Protein AF-A0A800GKH5-F1 (afdb_monomer_lite)

pLDDT: mean 72.47, std 17.46, range [32.34, 93.62]

Foldseek 3Di:
DPADDDDDPVLCVQCVVVVKDWDQDPNDIDIPDPVVSVVSVVVDQPPPVVLVVVLVVLVVVLVVQLCVVANPVRVVCLVVQLVVCVVPDCPVVSNVVSVVSVVSNVVSVVVSVVVSVVSVVVSPCVVVDDPPVPDDDDD

Sequence (139 aa):
MITKSKLNPFLLAKIAEAGHAVQILDGIIICSDNAAVQAIADSYDPLPDAKTAAIKAIKIRACELIETRIPTWKQRNLLAEYIEVTDAANDFERLAEIRGDWKYVKDVRIQSDLDEAAINSQTDWQLCVANFSAMEAIA

Radius of gyration: 25.9 Å; chains: 1; bounding box: 58×27×74 Å

Structure (mmCIF, N/CA/C/O backbone):
data_AF-A0A800GKH5-F1
#
_entry.id   AF-A0A800GKH5-F1
#
loop_
_atom_site.group_PDB
_atom_site.id
_atom_site.type_symbol
_atom_site.label_atom_id
_atom_site.label_alt_id
_atom_site.label_comp_id
_atom_site.label_asym_id
_atom_site.label_entity_id
_atom_site.label_seq_id
_atom_site.pdbx_PDB_ins_code
_atom_site.Cartn_x
_atom_site.Cartn_y
_atom_site.Cartn_z
_atom_site.occupancy
_atom_site.B_iso_or_equiv
_atom_site.auth_seq_id
_atom_site.auth_comp_id
_atom_site.auth_asym_id
_atom_site.auth_atom_id
_atom_site.pdbx_PDB_model_num
ATOM 1 N N . MET A 1 1 ? -20.674 -12.467 30.758 1.00 37.06 1 MET A N 1
ATOM 2 C CA . MET A 1 1 ? -19.890 -11.674 31.736 1.00 37.06 1 MET A CA 1
ATOM 3 C C . MET A 1 1 ? -18.698 -11.051 31.014 1.00 37.06 1 MET A C 1
ATOM 5 O O . MET A 1 1 ? -17.807 -11.790 30.616 1.00 37.06 1 MET A O 1
ATOM 9 N N . ILE A 1 2 ? -18.693 -9.729 30.788 1.00 32.34 2 ILE A N 1
ATOM 10 C CA . ILE A 1 2 ? -17.516 -9.011 30.265 1.00 32.34 2 ILE A CA 1
ATOM 11 C C . ILE A 1 2 ? -16.469 -9.043 31.377 1.00 32.34 2 ILE A C 1
ATOM 13 O O . ILE A 1 2 ? -16.526 -8.278 32.338 1.00 32.34 2 ILE A O 1
ATOM 17 N N . THR A 1 3 ? -15.573 -10.022 31.331 1.00 34.06 3 THR A N 1
ATOM 18 C CA . THR A 1 3 ? -14.537 -10.149 32.350 1.00 34.06 3 THR A CA 1
ATOM 19 C C . THR A 1 3 ? -13.495 -9.063 32.163 1.00 34.06 3 THR A C 1
ATOM 21 O O . THR A 1 3 ? -13.017 -8.834 31.054 1.00 34.06 3 THR A O 1
ATOM 24 N N . LYS A 1 4 ? -13.155 -8.424 33.289 1.00 41.75 4 LYS A N 1
ATOM 25 C CA . LYS A 1 4 ? -12.127 -7.395 33.477 1.00 41.75 4 LYS A CA 1
ATOM 26 C C . LYS A 1 4 ? -10.913 -7.584 32.560 1.00 41.75 4 LYS A C 1
ATOM 28 O O . LYS A 1 4 ? -9.933 -8.229 32.911 1.00 41.75 4 LYS A O 1
ATOM 33 N N . SER A 1 5 ? -10.959 -6.904 31.429 1.00 39.59 5 SER A N 1
ATOM 34 C CA . SER A 1 5 ? -9.816 -6.426 30.670 1.00 39.59 5 SER A CA 1
ATOM 35 C C . SER A 1 5 ? -10.291 -5.102 30.095 1.00 39.59 5 SER A C 1
ATOM 37 O O . SER A 1 5 ? -11.289 -5.069 29.385 1.00 39.59 5 SER A O 1
ATOM 39 N N . LYS A 1 6 ? -9.695 -4.012 30.580 1.00 49.56 6 LYS A N 1
ATOM 40 C CA . LYS A 1 6 ? -10.076 -2.604 30.379 1.00 49.56 6 LYS A CA 1
ATOM 41 C C . LYS A 1 6 ? -10.873 -2.379 29.083 1.00 49.56 6 LYS A C 1
ATOM 43 O O . LYS A 1 6 ? -10.317 -2.527 27.998 1.00 49.56 6 LYS A O 1
ATOM 48 N N . LEU A 1 7 ? -12.150 -2.001 29.214 1.00 53.09 7 LEU A N 1
ATOM 49 C CA . LEU A 1 7 ? -12.955 -1.487 28.102 1.00 53.09 7 LEU A CA 1
ATOM 50 C C . LEU A 1 7 ? -12.117 -0.468 27.322 1.00 53.09 7 LEU A C 1
ATOM 52 O O . LEU A 1 7 ? -11.539 0.445 27.918 1.00 53.09 7 LEU A O 1
ATOM 56 N N . ASN A 1 8 ? -12.009 -0.670 26.010 1.00 59.75 8 ASN A N 1
ATOM 57 C CA . ASN A 1 8 ? -11.202 0.173 25.139 1.00 59.75 8 ASN A CA 1
ATOM 58 C C . ASN A 1 8 ? -11.662 1.646 25.279 1.00 59.75 8 ASN A C 1
ATOM 60 O O . ASN A 1 8 ? -12.848 1.915 25.070 1.00 59.75 8 ASN A O 1
ATOM 64 N N . PRO A 1 9 ? -10.770 2.608 25.603 1.00 60.44 9 PRO A N 1
ATOM 65 C CA . PRO A 1 9 ? -11.126 4.026 25.712 1.00 60.44 9 PRO A CA 1
ATOM 66 C C . PRO A 1 9 ? -11.841 4.580 24.471 1.00 60.44 9 PRO A C 1
ATOM 68 O O . PRO A 1 9 ? -12.714 5.435 24.587 1.00 60.44 9 PRO A O 1
ATOM 71 N N . PHE A 1 10 ? -11.514 4.057 23.289 1.00 63.56 10 PHE A N 1
ATOM 72 C CA . PHE A 1 10 ? -12.123 4.453 22.023 1.00 63.56 10 PHE A CA 1
ATOM 73 C C . PHE A 1 10 ? -13.542 3.885 21.836 1.00 63.56 10 PHE A C 1
ATOM 75 O O . PHE A 1 10 ? -14.396 4.559 21.263 1.00 63.56 10 PHE A O 1
ATOM 82 N N . LEU A 1 11 ? -13.829 2.692 22.372 1.00 69.00 11 LEU A N 1
ATOM 83 C CA . LEU A 1 11 ? -15.188 2.138 22.407 1.00 69.00 11 LEU A CA 1
ATOM 84 C C . LEU A 1 11 ? -16.080 2.991 23.315 1.00 69.00 11 LEU A C 1
ATOM 86 O O . LEU A 1 11 ? -17.192 3.344 22.938 1.00 69.00 11 LEU A O 1
ATOM 90 N N . LEU A 1 12 ? -15.569 3.389 24.484 1.00 69.06 12 LEU A N 1
ATOM 91 C CA . LEU A 1 12 ? -16.291 4.272 25.406 1.00 69.06 12 LEU A CA 1
ATOM 92 C C . LEU A 1 12 ? -16.585 5.641 24.778 1.00 69.06 12 LEU A C 1
ATOM 94 O O . LEU A 1 12 ? -17.687 6.158 24.943 1.00 69.06 12 LEU A O 1
ATOM 98 N N . ALA A 1 13 ? -15.638 6.195 24.015 1.00 66.62 13 ALA A N 1
ATOM 99 C CA . ALA A 1 13 ? -15.851 7.426 23.259 1.00 66.62 13 ALA A CA 1
ATOM 100 C C . ALA A 1 13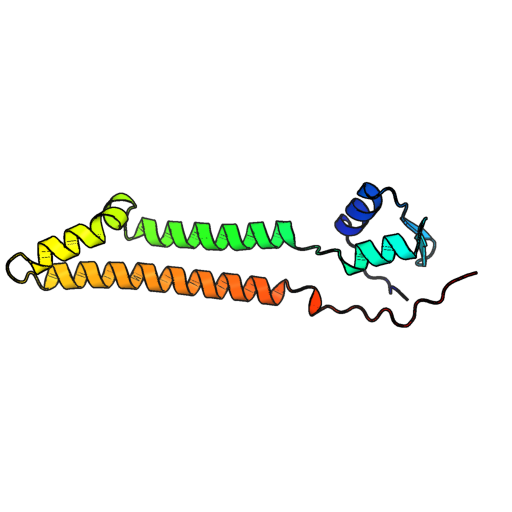 ? -16.947 7.267 22.191 1.00 66.62 13 ALA A C 1
ATOM 102 O O . ALA A 1 13 ? -17.828 8.116 22.104 1.00 66.62 13 ALA A O 1
ATOM 103 N N . LYS A 1 14 ? -16.958 6.158 21.436 1.00 70.31 14 LYS A N 1
ATOM 104 C CA . LYS A 1 14 ? -18.006 5.882 20.437 1.00 70.31 14 LYS A CA 1
ATOM 105 C C . LYS A 1 14 ? -19.388 5.689 21.048 1.00 70.31 14 LYS A C 1
ATOM 107 O O . LYS A 1 14 ? -20.372 6.180 20.501 1.00 70.31 14 LYS A O 1
ATOM 112 N N . ILE A 1 15 ? -19.466 5.019 22.193 1.00 72.69 15 ILE A N 1
ATOM 113 C CA . ILE A 1 15 ? -20.725 4.850 22.919 1.00 72.69 15 ILE A CA 1
ATOM 114 C C . ILE A 1 15 ? -21.240 6.208 23.436 1.00 72.69 15 ILE A C 1
ATOM 116 O O . ILE A 1 15 ? -22.432 6.495 23.322 1.00 72.69 15 ILE A O 1
ATOM 120 N N . ALA A 1 16 ? -20.344 7.075 23.922 1.00 76.31 16 ALA A N 1
ATOM 121 C CA . ALA A 1 16 ? -20.688 8.431 24.346 1.00 76.31 16 ALA A CA 1
ATOM 122 C C . ALA A 1 16 ? -21.103 9.344 23.173 1.00 76.31 16 ALA A C 1
ATOM 124 O O . ALA A 1 16 ? -22.055 10.108 23.315 1.00 76.31 16 ALA A O 1
ATOM 125 N N . GLU A 1 17 ? -20.448 9.244 22.008 1.00 77.56 17 GLU A N 1
ATOM 126 C CA . GLU A 1 17 ? -20.844 9.940 20.767 1.00 77.56 17 GLU A CA 1
ATOM 127 C C . GLU A 1 17 ? -22.255 9.548 20.311 1.00 77.56 17 GLU A C 1
ATOM 129 O O . GLU A 1 17 ? -23.006 10.394 19.830 1.00 77.56 17 GLU A O 1
ATOM 134 N N . ALA A 1 18 ? -22.633 8.283 20.502 1.00 77.62 18 ALA A N 1
ATOM 135 C CA . ALA A 1 18 ? -23.982 7.789 20.236 1.00 77.62 18 ALA A CA 1
ATOM 136 C C . ALA A 1 18 ? -25.014 8.213 21.306 1.00 77.62 18 ALA A C 1
ATOM 138 O O . ALA A 1 18 ? -26.189 7.876 21.193 1.00 77.62 18 ALA A O 1
ATOM 139 N N . GLY A 1 19 ? -24.600 8.965 22.333 1.00 83.06 19 GLY A N 1
ATOM 140 C CA . GLY A 1 19 ? -25.482 9.489 23.378 1.00 83.06 19 GLY A CA 1
ATOM 141 C C . GLY A 1 19 ? -25.805 8.494 24.494 1.00 83.06 19 GLY A C 1
ATOM 142 O O . GLY A 1 19 ? -26.718 8.743 25.281 1.00 83.06 19 GLY A O 1
ATOM 143 N N . HIS A 1 20 ? -25.069 7.386 24.593 1.00 78.94 20 HIS A N 1
ATOM 144 C CA . HIS A 1 20 ? -25.278 6.386 25.634 1.00 78.94 20 HIS A CA 1
ATOM 145 C C . HIS A 1 20 ? -24.250 6.535 26.758 1.00 78.94 20 HIS A C 1
ATOM 147 O O . HIS A 1 20 ? -23.058 6.746 26.531 1.00 78.94 20 HIS A O 1
ATOM 153 N N . ALA A 1 21 ? -24.714 6.403 27.999 1.00 74.94 21 ALA A N 1
ATOM 154 C CA . ALA A 1 21 ? -23.851 6.430 29.171 1.00 74.94 21 ALA A CA 1
ATOM 155 C C . ALA A 1 21 ? -23.416 5.007 29.534 1.00 74.94 21 ALA A C 1
ATOM 157 O O . ALA A 1 21 ? -24.242 4.095 29.554 1.00 74.94 21 ALA A O 1
ATOM 158 N N . VAL A 1 22 ? -22.134 4.837 29.865 1.00 73.88 22 VAL A N 1
ATOM 159 C CA . VAL A 1 22 ? -21.561 3.586 30.378 1.00 73.88 22 VAL A CA 1
ATOM 160 C C . VAL A 1 22 ? -20.780 3.898 31.643 1.00 73.88 22 VAL A C 1
ATOM 162 O O . VAL A 1 22 ? -19.917 4.775 31.648 1.00 73.88 22 VAL A O 1
ATOM 165 N N . GLN A 1 23 ? -21.068 3.177 32.717 1.00 71.88 23 GLN A N 1
ATOM 166 C CA . GLN A 1 23 ? -20.352 3.264 33.981 1.00 71.88 23 GLN A CA 1
ATOM 167 C C . GLN A 1 23 ? -19.886 1.878 34.409 1.00 71.88 23 GLN A C 1
ATOM 169 O O . GLN A 1 23 ? -20.527 0.871 34.120 1.00 71.88 23 GLN A O 1
ATOM 174 N N . ILE A 1 24 ? -18.751 1.833 35.103 1.00 66.19 24 ILE A N 1
ATOM 175 C CA . ILE A 1 24 ? -18.238 0.608 35.710 1.00 66.19 24 ILE A CA 1
ATOM 176 C C . ILE A 1 24 ? -18.390 0.766 37.219 1.00 66.19 24 ILE A C 1
ATOM 178 O O . ILE A 1 24 ? -17.663 1.548 37.829 1.00 66.19 24 ILE A O 1
ATOM 182 N N . LEU A 1 25 ? -19.325 0.025 37.809 1.00 65.38 25 LEU A N 1
ATOM 183 C CA . LEU A 1 25 ? -19.551 -0.011 39.252 1.00 65.38 25 LEU A CA 1
ATOM 184 C C . LEU A 1 25 ? -19.165 -1.402 39.757 1.00 65.38 25 LEU A C 1
ATOM 186 O O . LEU A 1 25 ? -19.703 -2.399 39.286 1.00 65.38 25 LEU A O 1
ATOM 190 N N . ASP A 1 26 ? -18.169 -1.490 40.638 1.00 62.66 26 ASP A N 1
ATOM 191 C CA . ASP A 1 26 ? -17.690 -2.755 41.226 1.00 62.66 26 ASP A CA 1
ATOM 192 C C . ASP A 1 26 ? -17.313 -3.860 40.213 1.00 62.66 26 ASP A C 1
ATOM 194 O O . ASP A 1 26 ? -17.256 -5.049 40.523 1.00 62.66 26 ASP A O 1
ATOM 198 N N . GLY A 1 27 ? -16.970 -3.467 38.983 1.00 56.03 27 GLY A N 1
ATOM 199 C CA . GLY A 1 27 ? -16.632 -4.389 37.894 1.00 56.03 27 GLY A CA 1
ATOM 200 C C . GLY A 1 27 ? -17.826 -4.879 37.074 1.00 56.03 27 GLY A C 1
ATOM 201 O O . GLY A 1 27 ? -17.628 -5.705 36.186 1.00 56.03 27 GLY A O 1
ATOM 202 N N . ILE A 1 28 ? -19.024 -4.356 37.333 1.00 59.34 28 ILE A N 1
ATOM 203 C CA . ILE A 1 28 ? -20.223 -4.528 36.514 1.00 59.34 28 ILE A CA 1
ATOM 204 C C . ILE A 1 28 ? -20.341 -3.320 35.581 1.00 59.34 28 ILE A C 1
ATOM 206 O O . ILE A 1 28 ? -20.164 -2.176 36.003 1.00 59.34 28 ILE A O 1
ATOM 210 N N . ILE A 1 29 ? -20.619 -3.578 34.304 1.00 66.88 29 ILE A N 1
ATOM 211 C CA . ILE A 1 29 ? -20.897 -2.533 33.318 1.00 66.88 29 ILE A CA 1
ATOM 212 C C . ILE A 1 29 ? -22.381 -2.191 33.409 1.00 66.88 29 ILE A C 1
ATOM 214 O O . ILE A 1 29 ? -23.230 -3.062 33.237 1.00 66.88 29 ILE A O 1
ATOM 218 N N . ILE A 1 30 ? -22.669 -0.927 33.693 1.00 74.12 30 ILE A N 1
ATOM 219 C CA . ILE A 1 30 ? -24.011 -0.359 33.753 1.00 74.12 30 ILE A CA 1
ATOM 220 C C . ILE A 1 30 ? -24.133 0.606 32.579 1.00 74.12 30 ILE A C 1
ATOM 222 O O . ILE A 1 30 ? -23.323 1.527 32.454 1.00 74.12 30 ILE A O 1
ATOM 226 N N . CYS A 1 31 ? -25.127 0.407 31.720 1.00 78.06 31 CYS A N 1
ATOM 227 C CA . CYS A 1 31 ? -25.374 1.265 30.567 1.00 78.06 31 CYS A CA 1
ATOM 228 C C . CYS A 1 31 ? -26.812 1.780 30.529 1.00 78.06 31 CYS A C 1
ATOM 230 O O . CYS A 1 31 ? -27.722 1.173 31.086 1.00 78.06 31 CYS A O 1
ATOM 232 N N . S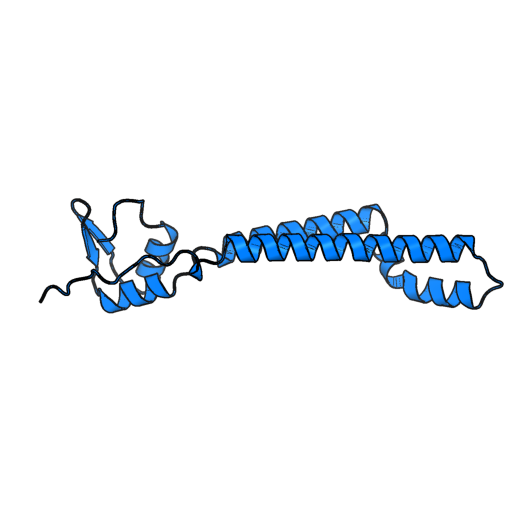ER A 1 32 ? -27.005 2.921 29.864 1.00 79.25 32 SER A N 1
ATOM 233 C CA . SER A 1 32 ? -28.323 3.551 29.700 1.00 79.25 32 SER A CA 1
ATOM 234 C C . SER A 1 32 ? -29.271 2.761 28.792 1.00 79.25 32 SER A C 1
ATOM 236 O O . SER A 1 32 ? -30.482 2.889 28.929 1.00 79.25 32 SER A O 1
ATOM 238 N N . ASP A 1 33 ? -28.725 1.980 27.856 1.00 80.56 33 ASP A N 1
ATOM 239 C CA . ASP A 1 33 ? -29.467 1.103 26.945 1.00 80.56 33 ASP A CA 1
ATOM 240 C C . ASP A 1 33 ? -28.581 -0.092 26.568 1.00 80.56 33 ASP A C 1
ATOM 242 O O . ASP A 1 33 ? -27.591 0.057 25.849 1.00 80.56 33 ASP A O 1
ATOM 246 N N . ASN A 1 34 ? -28.916 -1.278 27.077 1.00 72.50 34 ASN A N 1
ATOM 247 C CA . ASN A 1 34 ? -28.105 -2.477 26.864 1.00 72.50 34 ASN A CA 1
ATOM 248 C C . ASN A 1 34 ? -28.113 -2.934 25.400 1.00 72.50 34 ASN A C 1
ATOM 250 O O . ASN A 1 34 ? -27.086 -3.396 24.911 1.00 72.50 34 ASN A O 1
ATOM 254 N N . ALA A 1 35 ? -29.243 -2.808 24.696 1.00 74.31 35 ALA A N 1
ATOM 255 C CA . ALA A 1 35 ? -29.361 -3.281 23.320 1.00 74.31 35 ALA A CA 1
ATOM 256 C C . ALA A 1 35 ? -28.580 -2.373 22.363 1.00 74.31 35 ALA A C 1
ATOM 258 O O . ALA A 1 35 ? -27.854 -2.862 21.498 1.00 74.31 35 ALA A O 1
ATOM 259 N N . ALA A 1 36 ? -28.673 -1.055 22.556 1.00 73.31 36 ALA A N 1
ATOM 260 C CA . ALA A 1 36 ? -27.944 -0.093 21.738 1.00 73.31 36 ALA A CA 1
ATOM 261 C C . ALA A 1 36 ? -26.428 -0.145 21.989 1.00 73.31 36 ALA A C 1
ATOM 263 O O . ALA A 1 36 ? -25.645 -0.169 21.039 1.00 73.31 36 ALA A O 1
ATOM 264 N N . VAL A 1 37 ? -25.997 -0.235 23.254 1.00 70.19 37 VAL A N 1
ATOM 265 C CA . VAL A 1 37 ? -24.570 -0.364 23.592 1.00 70.19 37 VAL A CA 1
ATOM 266 C C . VAL A 1 37 ? -23.986 -1.675 23.065 1.00 70.19 37 VAL A C 1
ATOM 268 O O . VAL A 1 37 ? -22.866 -1.663 22.555 1.00 70.19 37 VAL A O 1
ATOM 271 N N . GLN A 1 38 ? -24.739 -2.780 23.116 1.00 69.50 38 GLN A N 1
ATOM 272 C CA . GLN A 1 38 ? -24.308 -4.051 22.533 1.00 69.50 38 GLN A CA 1
ATOM 273 C C . GLN A 1 38 ? -24.205 -3.965 21.005 1.00 69.50 38 GLN A C 1
ATOM 275 O O . GLN A 1 38 ? -23.191 -4.372 20.457 1.00 69.50 38 GLN A O 1
ATOM 280 N N . ALA A 1 39 ? -25.175 -3.353 20.316 1.00 70.31 39 ALA A N 1
ATOM 281 C CA . ALA A 1 39 ? -25.110 -3.158 18.865 1.00 70.31 39 ALA A CA 1
ATOM 282 C C . ALA A 1 39 ? -23.903 -2.302 18.438 1.00 70.31 39 ALA A C 1
ATOM 284 O O . ALA A 1 39 ? -23.267 -2.579 17.419 1.00 70.31 39 ALA A O 1
ATOM 285 N N . ILE A 1 40 ? -23.553 -1.280 19.226 1.00 72.75 40 ILE A N 1
ATOM 286 C CA . ILE A 1 40 ? -22.340 -0.484 19.009 1.00 72.75 40 ILE A CA 1
ATOM 287 C C . ILE A 1 40 ? -21.105 -1.344 19.252 1.00 72.75 40 ILE A C 1
ATOM 289 O O . ILE A 1 40 ? -20.232 -1.356 18.403 1.00 72.75 40 ILE A O 1
ATOM 293 N N . ALA A 1 41 ? -21.029 -2.088 20.357 1.00 72.00 41 ALA A N 1
ATOM 294 C CA . ALA A 1 41 ? -19.888 -2.953 20.654 1.00 72.00 41 ALA A CA 1
ATOM 295 C C . ALA A 1 41 ? -19.685 -4.056 19.597 1.00 72.00 41 ALA A C 1
ATOM 297 O O . ALA A 1 41 ? -18.551 -4.307 19.200 1.00 72.00 41 ALA A O 1
ATOM 298 N N . ASP A 1 42 ? -20.770 -4.657 19.106 1.00 68.94 42 ASP A N 1
ATOM 299 C CA . ASP A 1 42 ? -20.763 -5.706 18.080 1.00 68.94 42 ASP A CA 1
ATOM 300 C C . ASP A 1 42 ? -20.364 -5.177 16.696 1.00 68.94 42 ASP A C 1
ATOM 302 O O . ASP A 1 42 ? -19.846 -5.927 15.872 1.00 68.94 42 ASP A O 1
ATOM 306 N N . SER A 1 43 ? -20.608 -3.892 16.426 1.00 68.62 43 SER A N 1
ATOM 307 C CA . SER A 1 43 ? -20.212 -3.218 15.180 1.00 68.62 43 SER A CA 1
ATOM 308 C C . SER A 1 43 ? -18.932 -2.391 15.316 1.00 68.62 43 SER A C 1
ATOM 310 O O . SER A 1 43 ? -18.456 -1.815 14.334 1.00 68.62 43 SER A O 1
ATOM 312 N N . TYR A 1 44 ? -18.375 -2.311 16.524 1.00 63.88 44 TYR A N 1
ATOM 313 C CA . TYR A 1 44 ? -17.238 -1.464 16.821 1.00 63.88 44 TYR A CA 1
ATOM 314 C C . TYR A 1 44 ? -15.948 -2.121 16.344 1.00 63.88 44 TYR A C 1
ATOM 316 O O . TYR A 1 44 ? -15.427 -3.051 16.957 1.00 63.88 44 TYR A O 1
ATOM 324 N N . ASP A 1 45 ? -15.404 -1.559 15.270 1.00 62.97 45 ASP A N 1
ATOM 325 C CA . ASP A 1 45 ? -14.050 -1.819 14.814 1.00 62.97 45 ASP A CA 1
ATOM 326 C C . ASP A 1 45 ? -13.090 -0.840 15.530 1.00 62.97 45 ASP A C 1
ATOM 328 O O . ASP A 1 45 ? -13.105 0.359 15.235 1.00 62.97 45 ASP A O 1
ATOM 332 N N . PRO A 1 46 ? -12.261 -1.289 16.493 1.00 57.22 46 PRO A N 1
ATOM 333 C CA . PRO A 1 46 ? -11.268 -0.435 17.149 1.00 57.22 46 PRO A CA 1
ATOM 334 C C . PRO A 1 46 ? -10.111 -0.021 16.234 1.00 57.22 46 PRO A C 1
ATOM 336 O O . PRO A 1 46 ? -9.266 0.776 16.646 1.00 57.22 46 PRO A O 1
ATOM 339 N N . LEU A 1 47 ? -10.018 -0.596 15.035 1.00 56.72 47 LEU A N 1
ATOM 340 C CA . LEU A 1 47 ? -8.829 -0.569 14.203 1.00 56.72 47 LEU A CA 1
ATOM 341 C C . LEU A 1 47 ? -8.863 0.306 12.943 1.00 56.72 47 LEU A C 1
ATOM 343 O O . LEU A 1 47 ? -7.800 0.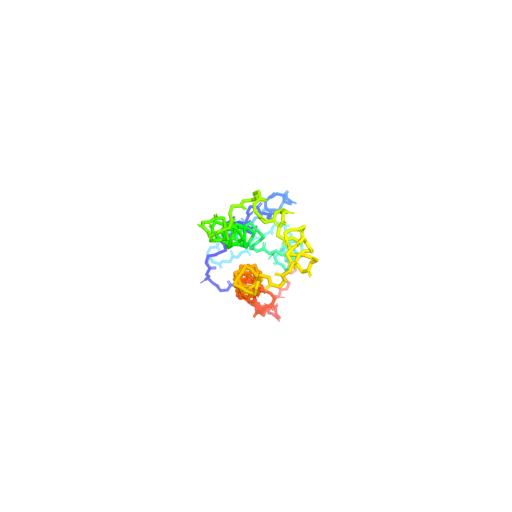352 12.332 1.00 56.72 47 LEU A O 1
ATOM 347 N N . PRO A 1 48 ? -9.908 1.047 12.518 1.00 63.22 48 PRO A N 1
ATOM 348 C CA . PRO A 1 48 ? -9.853 1.723 11.223 1.00 63.22 48 PRO A CA 1
ATOM 349 C C . PRO A 1 48 ? -8.711 2.741 11.151 1.00 63.22 48 PRO A C 1
ATOM 351 O O . PRO A 1 48 ? -7.958 2.721 10.182 1.00 63.22 48 PRO A O 1
ATOM 354 N N . ASP A 1 49 ? -8.472 3.543 12.190 1.00 56.34 49 ASP A N 1
ATOM 355 C CA . ASP A 1 49 ? -7.416 4.565 12.151 1.00 56.34 49 ASP A CA 1
ATOM 356 C C . ASP A 1 49 ? -6.005 3.981 12.308 1.00 56.34 49 ASP A C 1
ATOM 358 O O . ASP A 1 49 ? -5.096 4.346 11.561 1.00 56.34 49 ASP A O 1
ATOM 362 N N . ALA A 1 50 ? -5.808 3.036 13.233 1.00 59.78 50 ALA A N 1
ATOM 363 C CA . ALA A 1 50 ? -4.509 2.392 13.444 1.00 59.78 50 ALA A CA 1
ATOM 364 C C . ALA A 1 50 ? -4.111 1.501 12.252 1.00 59.78 50 ALA A C 1
ATOM 366 O O . ALA A 1 50 ? -2.958 1.520 11.819 1.00 59.78 50 ALA A O 1
ATOM 367 N N . LYS A 1 51 ? -5.077 0.781 11.670 1.00 67.25 51 LYS A N 1
ATOM 368 C CA . LYS A 1 51 ? -4.919 -0.007 10.442 1.00 67.25 51 LYS A CA 1
ATOM 369 C C . LYS A 1 51 ? -4.629 0.894 9.249 1.00 67.25 51 LYS A C 1
ATOM 371 O O . LYS A 1 51 ? -3.664 0.652 8.530 1.00 67.25 51 LYS A O 1
ATOM 376 N N . THR A 1 52 ? -5.391 1.976 9.080 1.00 72.31 52 THR A N 1
ATOM 377 C CA . THR A 1 52 ? -5.169 2.946 7.997 1.00 72.31 52 THR A CA 1
ATOM 378 C C . THR A 1 52 ? -3.795 3.599 8.114 1.00 72.31 52 THR A C 1
ATOM 380 O O . THR A 1 52 ? -3.082 3.702 7.118 1.00 72.31 52 THR A O 1
ATOM 383 N N . ALA A 1 53 ? -3.376 3.995 9.319 1.00 75.94 53 ALA A N 1
ATOM 384 C CA . ALA A 1 53 ? -2.056 4.576 9.550 1.00 75.94 53 AL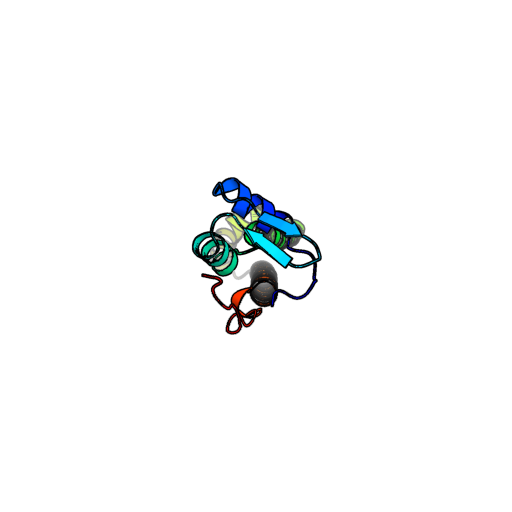A A CA 1
ATOM 385 C C . ALA A 1 53 ? -0.925 3.583 9.239 1.00 75.94 53 ALA A C 1
ATOM 387 O O . ALA A 1 53 ? 0.051 3.953 8.583 1.00 75.94 53 ALA A O 1
ATOM 388 N N . ALA A 1 54 ? -1.065 2.323 9.657 1.00 74.75 54 ALA A N 1
ATOM 389 C CA . ALA A 1 54 ? -0.053 1.300 9.426 1.00 74.75 54 ALA A CA 1
ATOM 390 C C . ALA A 1 54 ? 0.054 0.907 7.941 1.00 74.75 54 ALA A C 1
ATOM 392 O O . ALA A 1 54 ? 1.159 0.866 7.398 1.00 74.75 54 ALA A O 1
ATOM 393 N N . ILE A 1 55 ? -1.076 0.722 7.248 1.00 80.44 55 ILE A N 1
ATOM 394 C CA . ILE A 1 55 ? -1.101 0.473 5.797 1.00 80.44 55 ILE A CA 1
ATOM 395 C C . ILE A 1 55 ? -0.507 1.667 5.043 1.00 80.44 55 ILE A C 1
ATOM 397 O O . ILE A 1 55 ? 0.327 1.493 4.152 1.00 80.44 55 ILE A O 1
ATOM 401 N N . LYS A 1 56 ? -0.864 2.897 5.432 1.00 84.12 56 LYS A N 1
ATOM 402 C CA . LYS A 1 56 ? -0.297 4.112 4.836 1.00 84.12 56 LYS A CA 1
ATOM 403 C C . LYS A 1 56 ? 1.223 4.165 5.000 1.00 84.12 56 LYS A C 1
ATOM 405 O O . LYS A 1 56 ? 1.913 4.490 4.037 1.00 84.12 56 LYS A O 1
ATOM 410 N N . ALA A 1 57 ? 1.752 3.820 6.173 1.00 83.06 57 ALA A N 1
ATOM 411 C CA . ALA A 1 57 ? 3.194 3.776 6.412 1.00 83.06 57 ALA A CA 1
ATOM 412 C C . ALA A 1 57 ? 3.904 2.732 5.528 1.00 83.06 57 ALA A C 1
ATOM 414 O O . ALA A 1 57 ? 4.954 3.033 4.959 1.00 83.06 57 ALA A O 1
ATOM 415 N N . ILE A 1 58 ? 3.312 1.544 5.347 1.00 85.62 58 ILE A N 1
ATOM 416 C CA . ILE A 1 58 ? 3.827 0.507 4.434 1.00 85.62 58 ILE A CA 1
ATOM 417 C C . ILE A 1 58 ? 3.897 1.037 2.998 1.00 85.62 58 ILE A C 1
ATOM 419 O O . ILE A 1 58 ? 4.941 0.933 2.351 1.00 85.62 58 ILE A O 1
ATOM 423 N N . LYS A 1 59 ? 2.812 1.646 2.502 1.00 90.69 59 LYS A N 1
ATOM 424 C CA . LYS A 1 59 ? 2.761 2.179 1.132 1.00 90.69 59 LYS A CA 1
ATOM 425 C C . LYS A 1 59 ? 3.757 3.325 0.925 1.00 90.69 59 LYS A C 1
ATOM 427 O O . LYS A 1 59 ? 4.421 3.354 -0.107 1.00 90.69 59 LYS A O 1
ATOM 432 N N . ILE A 1 60 ? 3.906 4.231 1.898 1.00 91.94 60 ILE A N 1
ATOM 433 C CA . ILE A 1 60 ? 4.910 5.310 1.845 1.00 91.94 60 ILE A CA 1
ATOM 434 C C . ILE A 1 60 ? 6.315 4.720 1.732 1.00 91.94 60 ILE A C 1
ATOM 436 O O . ILE A 1 60 ? 7.051 5.073 0.814 1.00 91.94 60 ILE A O 1
ATOM 440 N N . ARG A 1 61 ? 6.661 3.761 2.596 1.00 89.62 61 ARG A N 1
ATOM 441 C CA . ARG A 1 61 ? 7.972 3.106 2.569 1.00 89.62 61 ARG A CA 1
ATOM 442 C C . ARG A 1 61 ? 8.243 2.406 1.236 1.00 89.62 61 ARG A C 1
ATOM 444 O O . ARG A 1 61 ? 9.359 2.462 0.725 1.00 89.62 61 ARG A O 1
ATOM 451 N N . ALA A 1 62 ? 7.236 1.753 0.657 1.00 90.38 62 ALA A N 1
ATOM 452 C CA . ALA A 1 62 ? 7.356 1.133 -0.659 1.00 90.38 62 ALA A CA 1
ATOM 453 C C . ALA A 1 62 ? 7.648 2.175 -1.755 1.00 90.38 62 ALA A C 1
ATOM 455 O O . ALA A 1 62 ? 8.518 1.949 -2.596 1.00 90.38 62 ALA A O 1
ATOM 456 N N . CYS A 1 63 ? 6.977 3.332 -1.721 1.00 91.06 63 CYS A N 1
ATOM 457 C CA . CYS A 1 63 ? 7.265 4.446 -2.625 1.00 91.06 63 CYS A CA 1
ATOM 458 C C . CYS A 1 63 ? 8.694 4.979 -2.449 1.00 91.06 63 CYS A C 1
ATOM 460 O O . CYS A 1 63 ? 9.391 5.139 -3.445 1.00 91.06 63 CYS A O 1
ATOM 462 N N . GLU A 1 64 ? 9.163 5.181 -1.215 1.00 92.56 64 GLU A N 1
ATOM 463 C CA . GLU A 1 64 ? 10.527 5.657 -0.926 1.00 92.56 64 GLU A CA 1
ATOM 464 C C . GLU A 1 64 ? 11.608 4.688 -1.439 1.00 92.56 64 GLU A C 1
ATOM 466 O O . GLU A 1 64 ? 12.610 5.107 -2.026 1.00 92.56 64 GLU A O 1
ATOM 471 N N . LEU A 1 65 ? 11.398 3.376 -1.271 1.00 92.56 65 LEU A N 1
ATOM 472 C CA . LEU A 1 65 ? 12.289 2.338 -1.806 1.00 92.56 65 LEU A CA 1
ATOM 473 C C . LEU A 1 65 ? 12.327 2.347 -3.338 1.00 92.56 65 LEU A C 1
ATOM 475 O O . LEU A 1 65 ? 13.382 2.179 -3.947 1.00 92.56 65 LEU A O 1
ATOM 479 N N . ILE A 1 66 ? 11.178 2.562 -3.978 1.00 92.94 66 ILE A N 1
ATOM 480 C CA . ILE A 1 66 ? 11.119 2.684 -5.433 1.00 92.94 66 ILE A CA 1
ATOM 481 C C . ILE A 1 66 ? 11.840 3.959 -5.888 1.00 92.94 66 ILE A C 1
ATOM 483 O O . ILE A 1 66 ? 12.661 3.884 -6.798 1.00 92.94 66 ILE A O 1
ATOM 487 N N . GLU A 1 67 ? 11.578 5.105 -5.259 1.00 92.06 67 GLU A N 1
ATOM 488 C CA . GLU A 1 67 ? 12.143 6.401 -5.657 1.00 92.06 67 GLU A CA 1
ATOM 489 C C . GLU A 1 67 ? 13.657 6.498 -5.454 1.00 92.06 67 GLU A C 1
ATOM 491 O O . GLU A 1 67 ? 14.335 7.135 -6.261 1.00 92.06 67 GLU A O 1
ATOM 496 N N . THR A 1 68 ? 14.206 5.822 -4.440 1.00 92.88 68 THR A N 1
ATOM 497 C CA . THR A 1 68 ? 15.663 5.747 -4.219 1.00 92.88 68 THR A CA 1
ATOM 498 C C . THR A 1 68 ? 16.401 5.031 -5.347 1.00 92.88 68 THR A C 1
ATOM 500 O O . THR A 1 68 ? 17.558 5.354 -5.615 1.00 92.88 68 THR A O 1
ATOM 503 N N . ARG A 1 69 ? 15.753 4.085 -6.035 1.00 91.25 69 ARG A N 1
ATOM 504 C CA . ARG A 1 69 ? 16.341 3.391 -7.189 1.00 91.25 69 ARG A CA 1
ATOM 505 C C . ARG A 1 69 ? 15.946 4.030 -8.518 1.00 91.25 69 ARG A C 1
ATOM 507 O O . ARG A 1 69 ? 16.770 4.156 -9.419 1.00 91.25 69 ARG A O 1
ATOM 514 N N . ILE A 1 70 ? 14.673 4.383 -8.657 1.00 91.25 70 ILE A N 1
ATOM 515 C CA . ILE A 1 70 ? 14.052 4.821 -9.904 1.00 91.25 70 ILE A CA 1
ATOM 516 C C . ILE A 1 70 ? 13.256 6.093 -9.596 1.00 91.25 70 ILE A C 1
ATOM 518 O O . ILE A 1 70 ? 12.112 6.015 -9.136 1.00 91.25 70 ILE A O 1
ATOM 522 N N . PRO A 1 71 ? 13.823 7.278 -9.871 1.00 91.00 71 PRO A N 1
ATOM 523 C CA . PRO A 1 71 ? 13.136 8.543 -9.650 1.00 91.00 71 PRO A CA 1
ATOM 524 C C . PRO A 1 71 ? 11.800 8.612 -10.394 1.00 91.00 71 PRO A C 1
ATOM 526 O O . PRO A 1 71 ? 11.632 8.014 -11.461 1.00 91.00 71 PRO A O 1
ATOM 529 N N . THR A 1 72 ? 10.858 9.403 -9.883 1.00 88.00 72 THR A N 1
ATOM 530 C CA . THR A 1 72 ? 9.490 9.509 -10.420 1.00 88.00 72 THR A CA 1
ATOM 531 C C . THR A 1 72 ? 9.454 9.846 -11.917 1.00 88.00 72 THR A C 1
ATOM 533 O O . THR A 1 72 ? 8.602 9.338 -12.646 1.00 88.00 72 THR A O 1
ATOM 536 N N . TRP A 1 73 ? 10.384 10.677 -12.404 1.00 85.06 73 TRP A N 1
ATOM 537 C CA . TRP A 1 73 ? 10.477 11.016 -13.829 1.00 85.06 73 TRP A CA 1
ATOM 538 C C . TRP A 1 73 ? 10.872 9.804 -14.687 1.00 85.06 73 TRP A C 1
ATOM 540 O O . TRP A 1 73 ? 10.286 9.603 -15.747 1.00 85.06 73 TRP A O 1
ATOM 550 N N . LYS A 1 74 ? 11.788 8.951 -14.203 1.00 86.88 74 LYS A N 1
ATOM 551 C CA . LYS A 1 74 ? 12.216 7.728 -14.900 1.00 86.88 74 LYS A CA 1
ATOM 552 C C . LYS A 1 74 ? 11.070 6.721 -14.925 1.00 86.88 74 LYS A C 1
ATOM 554 O O . LYS A 1 74 ? 10.770 6.168 -15.973 1.00 86.88 74 LYS A O 1
ATOM 559 N N . GLN A 1 75 ? 10.335 6.569 -13.817 1.00 84.94 75 GLN A N 1
ATOM 560 C CA . GLN A 1 75 ? 9.162 5.681 -13.750 1.00 84.94 75 GLN A CA 1
ATOM 561 C C . GLN A 1 75 ? 8.099 6.005 -14.810 1.00 84.94 75 GLN A C 1
ATOM 563 O O . GLN A 1 75 ? 7.534 5.092 -15.408 1.00 84.94 75 GLN A O 1
ATOM 568 N N . ARG A 1 76 ? 7.832 7.296 -15.056 1.00 85.19 76 ARG A N 1
ATOM 569 C CA . ARG A 1 76 ? 6.868 7.748 -16.077 1.00 85.19 76 ARG A CA 1
ATOM 570 C C . ARG A 1 76 ? 7.334 7.447 -17.501 1.00 85.19 76 ARG A C 1
ATOM 572 O O . ARG A 1 76 ? 6.499 7.223 -18.371 1.00 85.19 76 ARG A O 1
ATOM 579 N N . ASN A 1 77 ? 8.646 7.407 -17.709 1.00 87.75 77 ASN A N 1
ATOM 580 C CA . ASN A 1 77 ? 9.258 7.254 -19.023 1.00 87.75 77 ASN A CA 1
ATOM 581 C C . ASN A 1 77 ? 9.685 5.814 -19.331 1.00 87.75 77 ASN A C 1
ATOM 583 O O . ASN A 1 77 ? 9.938 5.511 -20.489 1.00 87.75 77 ASN A O 1
ATOM 587 N N . LEU A 1 78 ? 9.699 4.906 -18.347 1.00 84.44 78 LEU A N 1
ATOM 588 C CA . LEU A 1 78 ? 10.154 3.518 -18.517 1.00 84.44 78 LEU A CA 1
ATOM 589 C C . LEU A 1 78 ? 9.477 2.777 -19.684 1.00 84.44 78 LEU A C 1
ATOM 591 O O . LEU A 1 78 ? 10.109 1.926 -20.303 1.00 84.44 78 LEU A O 1
ATOM 595 N N . LEU A 1 79 ? 8.200 3.057 -19.976 1.00 83.12 79 LEU A N 1
ATOM 596 C CA . LEU A 1 79 ? 7.502 2.451 -21.117 1.00 83.12 79 LEU A CA 1
ATOM 597 C C . LEU A 1 79 ? 7.938 3.061 -22.456 1.00 83.12 79 LEU A C 1
ATOM 599 O O . LEU A 1 79 ? 8.128 2.323 -23.416 1.00 83.12 79 LEU A O 1
ATOM 603 N N . ALA A 1 80 ? 8.099 4.384 -22.514 1.00 85.50 80 ALA A N 1
ATOM 604 C CA . ALA A 1 80 ? 8.568 5.071 -23.714 1.00 85.50 80 ALA A CA 1
ATOM 605 C C . ALA A 1 80 ? 10.007 4.650 -24.044 1.00 85.50 80 ALA A C 1
ATOM 607 O O . ALA A 1 80 ? 10.275 4.221 -25.159 1.00 85.50 80 ALA A O 1
ATOM 608 N N . GLU A 1 81 ? 10.888 4.640 -23.039 1.00 85.12 81 GLU A N 1
ATOM 609 C CA . GLU A 1 81 ? 12.267 4.172 -23.186 1.00 85.12 81 GLU A CA 1
ATOM 610 C C . GLU A 1 81 ? 12.330 2.700 -23.611 1.00 85.12 81 GLU A C 1
ATOM 612 O O . GLU A 1 81 ? 13.155 2.337 -24.440 1.00 85.12 81 GLU A O 1
ATOM 617 N N . TYR A 1 82 ? 11.452 1.837 -23.086 1.00 84.81 82 TYR A N 1
ATOM 618 C CA . TYR A 1 82 ? 11.392 0.444 -23.533 1.00 84.81 82 TYR A CA 1
ATOM 619 C C . TYR A 1 82 ? 11.102 0.345 -25.035 1.00 84.81 82 TYR A C 1
ATOM 621 O O . TYR A 1 82 ? 11.809 -0.381 -25.727 1.00 84.81 82 TYR A O 1
ATOM 629 N N . ILE A 1 83 ? 10.096 1.081 -25.524 1.00 85.00 83 ILE A N 1
ATOM 630 C CA . ILE A 1 83 ? 9.684 1.082 -26.936 1.00 85.00 83 ILE A CA 1
ATOM 631 C C . ILE A 1 83 ? 10.811 1.623 -27.825 1.00 85.00 83 ILE A C 1
ATOM 633 O O . ILE A 1 83 ? 11.192 0.978 -28.801 1.00 85.00 83 ILE A O 1
ATOM 637 N N . GLU A 1 84 ? 11.395 2.763 -27.453 1.00 85.12 84 GLU A N 1
ATOM 638 C CA . GLU A 1 84 ? 12.491 3.389 -28.199 1.00 85.12 84 GLU A CA 1
ATOM 639 C C . GLU A 1 84 ? 13.707 2.462 -28.323 1.00 85.12 84 GLU A C 1
ATOM 641 O O . GLU A 1 84 ? 14.301 2.350 -29.395 1.00 85.12 84 GLU A O 1
ATOM 646 N N . VAL A 1 85 ? 14.060 1.757 -27.244 1.00 84.06 85 VAL A N 1
ATOM 647 C CA . VAL A 1 85 ? 15.215 0.850 -27.225 1.00 84.06 85 VAL A CA 1
ATOM 648 C C . VAL A 1 85 ? 14.920 -0.461 -27.966 1.00 84.06 85 VAL A C 1
ATOM 650 O O . VAL A 1 85 ? 15.836 -1.042 -28.543 1.00 84.06 85 VAL A O 1
ATOM 653 N N . THR A 1 86 ? 13.669 -0.937 -27.993 1.00 81.25 86 THR A N 1
ATOM 654 C CA . THR A 1 86 ? 13.295 -2.094 -28.826 1.00 81.25 86 THR A CA 1
ATOM 655 C C . THR A 1 86 ? 13.284 -1.785 -30.322 1.00 81.25 86 THR A C 1
ATOM 657 O O . THR A 1 86 ? 13.534 -2.693 -31.113 1.00 81.25 86 THR A O 1
ATOM 660 N N . ASP A 1 87 ? 13.010 -0.534 -30.701 1.00 79.44 87 ASP A N 1
ATOM 661 C CA . ASP A 1 87 ? 12.948 -0.098 -32.102 1.00 79.44 87 ASP A CA 1
ATOM 662 C C . ASP A 1 87 ? 14.321 0.340 -32.648 1.00 79.44 87 ASP A C 1
ATOM 664 O O . ASP A 1 87 ? 14.598 0.205 -33.843 1.00 79.44 87 ASP A O 1
ATOM 668 N N . ALA A 1 88 ? 15.209 0.842 -31.784 1.00 69.81 88 ALA A N 1
ATOM 669 C CA . ALA A 1 88 ? 16.610 1.088 -32.110 1.00 69.81 88 ALA A CA 1
ATOM 670 C C . ALA A 1 88 ? 17.411 -0.228 -32.140 1.00 69.81 88 ALA A C 1
ATOM 672 O O . ALA A 1 88 ? 17.003 -1.230 -31.566 1.00 69.81 88 ALA A O 1
ATOM 673 N N . ALA A 1 89 ? 18.562 -0.248 -32.822 1.00 65.50 89 ALA A N 1
ATOM 674 C CA . ALA A 1 89 ? 19.387 -1.442 -33.028 1.00 65.50 89 ALA A CA 1
ATOM 675 C C . ALA A 1 89 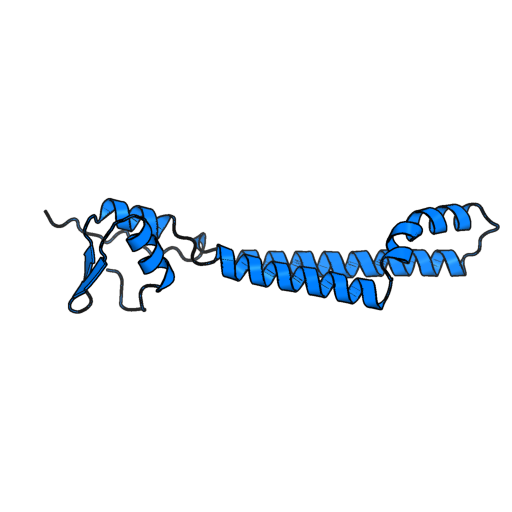? 19.792 -2.152 -31.713 1.00 65.50 89 ALA A C 1
ATOM 677 O O . ALA A 1 89 ? 20.868 -1.897 -31.190 1.00 65.50 89 ALA A O 1
ATOM 678 N N . ASN A 1 90 ? 18.937 -3.057 -31.218 1.00 68.25 90 ASN A N 1
ATOM 679 C CA . ASN A 1 90 ? 19.169 -4.082 -30.198 1.00 68.25 90 ASN A CA 1
ATOM 680 C C . ASN A 1 90 ? 20.207 -3.719 -29.113 1.00 68.25 90 ASN A C 1
ATOM 682 O O . ASN A 1 90 ? 21.165 -4.463 -28.883 1.00 68.25 90 ASN A O 1
ATOM 686 N N . ASP A 1 91 ? 20.010 -2.601 -28.410 1.00 83.62 91 ASP A N 1
ATOM 687 C CA . ASP A 1 91 ? 20.792 -2.282 -27.212 1.00 83.62 91 ASP A CA 1
ATOM 688 C C . ASP A 1 91 ? 20.320 -3.175 -26.048 1.00 83.62 91 ASP A C 1
ATOM 690 O O . ASP A 1 91 ? 19.476 -2.826 -25.216 1.00 83.62 91 ASP A O 1
ATOM 694 N N . PHE A 1 92 ? 20.819 -4.412 -26.057 1.00 84.56 92 PHE A N 1
ATOM 695 C CA . PHE A 1 92 ? 20.418 -5.462 -25.126 1.00 84.56 92 PHE A CA 1
ATOM 696 C C . PHE A 1 92 ? 20.787 -5.145 -23.674 1.00 84.56 92 PHE A C 1
ATOM 698 O O . PHE A 1 92 ? 20.070 -5.579 -22.770 1.00 84.56 92 PHE A O 1
ATOM 705 N N . GLU A 1 93 ? 21.866 -4.392 -23.438 1.00 87.88 93 GLU A N 1
ATOM 706 C CA . GLU A 1 93 ? 22.254 -3.960 -22.092 1.00 87.88 93 GLU A CA 1
ATOM 707 C C . GLU A 1 93 ? 21.231 -2.970 -21.539 1.00 87.88 93 GLU A C 1
ATOM 709 O O . GLU A 1 93 ? 20.722 -3.162 -20.428 1.00 87.88 93 GLU A O 1
ATOM 714 N N . ARG A 1 94 ? 20.829 -1.977 -22.342 1.00 87.31 94 ARG A N 1
ATOM 715 C CA . ARG A 1 94 ? 19.802 -1.019 -21.933 1.00 87.31 94 ARG A CA 1
ATOM 716 C C . ARG A 1 94 ? 18.441 -1.683 -21.718 1.00 87.31 94 ARG A C 1
ATOM 718 O O . ARG A 1 94 ? 17.761 -1.387 -20.733 1.00 87.31 94 ARG A O 1
ATOM 725 N N . LEU A 1 95 ? 18.056 -2.637 -22.572 1.00 87.00 95 LEU A N 1
ATOM 726 C CA . LEU A 1 95 ? 16.836 -3.432 -22.370 1.00 87.00 95 LEU A CA 1
ATOM 727 C C . LEU A 1 95 ? 16.882 -4.255 -21.079 1.00 87.00 95 LEU A C 1
ATOM 729 O O . LEU A 1 95 ? 15.857 -4.391 -20.405 1.00 87.00 95 LEU A O 1
ATOM 733 N N . ALA A 1 96 ? 18.041 -4.821 -20.733 1.00 89.12 96 ALA A N 1
ATOM 734 C CA . ALA A 1 96 ? 18.212 -5.572 -19.496 1.00 89.12 96 ALA A CA 1
ATOM 735 C C . ALA A 1 96 ? 18.069 -4.666 -18.262 1.00 89.12 96 ALA A C 1
ATOM 737 O O . ALA A 1 96 ? 17.391 -5.057 -17.310 1.00 89.12 96 ALA A O 1
ATOM 738 N N . GLU A 1 97 ? 18.620 -3.447 -18.299 1.00 89.94 97 GLU A N 1
ATOM 739 C CA . GLU A 1 97 ? 18.455 -2.456 -17.227 1.00 89.94 97 GLU A CA 1
ATOM 740 C C . GLU A 1 97 ? 16.979 -2.088 -17.029 1.00 89.94 97 GLU A C 1
ATOM 742 O O . GLU A 1 97 ? 16.456 -2.219 -15.922 1.00 89.94 97 GLU A O 1
ATOM 747 N N . ILE A 1 98 ? 16.278 -1.715 -18.107 1.00 89.25 98 ILE A N 1
ATOM 748 C CA . ILE A 1 98 ? 14.856 -1.336 -18.058 1.00 89.25 98 ILE A CA 1
ATOM 749 C C . ILE A 1 98 ? 14.015 -2.485 -17.484 1.00 89.25 98 ILE A C 1
ATOM 751 O O . ILE A 1 98 ? 13.170 -2.273 -16.612 1.00 89.25 98 ILE A O 1
ATOM 755 N N . ARG A 1 99 ? 14.258 -3.729 -17.918 1.00 89.38 99 ARG A N 1
ATOM 756 C CA . ARG A 1 99 ? 13.566 -4.911 -17.373 1.00 89.38 99 ARG A CA 1
ATOM 757 C C . ARG A 1 99 ? 13.884 -5.142 -15.896 1.00 89.38 99 ARG A C 1
ATOM 759 O O . ARG A 1 99 ? 12.982 -5.506 -15.140 1.00 89.38 99 ARG A O 1
ATOM 766 N N . GLY A 1 100 ? 15.135 -4.940 -15.487 1.00 91.62 100 GLY A N 1
ATOM 767 C CA . GLY A 1 100 ? 15.565 -5.033 -14.093 1.00 91.62 100 GLY A CA 1
ATOM 768 C C . GLY A 1 100 ? 14.861 -4.008 -13.205 1.00 91.62 100 GLY A C 1
ATOM 769 O O . GLY A 1 100 ? 14.368 -4.360 -12.133 1.00 91.62 100 GLY A O 1
ATOM 770 N N . ASP A 1 101 ? 14.732 -2.775 -13.687 1.00 91.88 101 ASP A N 1
ATOM 771 C CA . ASP A 1 101 ? 14.012 -1.699 -13.009 1.00 91.88 101 ASP A CA 1
ATOM 772 C C . ASP A 1 101 ? 12.517 -2.022 -12.869 1.00 91.88 101 ASP A C 1
ATOM 774 O O . ASP A 1 101 ? 11.965 -1.959 -11.769 1.00 91.88 101 ASP A O 1
ATOM 778 N N . TRP A 1 102 ? 11.866 -2.486 -13.941 1.00 89.81 102 TRP A N 1
ATOM 779 C CA . TRP A 1 102 ? 10.477 -2.958 -13.887 1.00 89.81 102 TRP A CA 1
ATOM 780 C C . TRP A 1 102 ? 10.274 -4.098 -12.891 1.00 89.81 102 TRP A C 1
ATOM 782 O O . TRP A 1 102 ? 9.285 -4.113 -12.152 1.00 89.81 102 TRP A O 1
ATOM 792 N N . LYS A 1 103 ? 11.191 -5.069 -12.881 1.00 93.31 103 LYS A N 1
ATOM 793 C CA . LYS A 1 103 ? 11.135 -6.187 -11.943 1.00 93.31 103 LYS A CA 1
ATOM 794 C C . LYS A 1 103 ? 11.259 -5.696 -10.503 1.00 93.31 103 LYS A C 1
ATOM 796 O O . LYS A 1 103 ? 10.440 -6.082 -9.678 1.00 93.31 103 LYS A O 1
ATOM 801 N N . TYR A 1 104 ? 12.215 -4.815 -10.223 1.00 93.12 104 TYR A N 1
ATOM 802 C CA . TYR A 1 104 ? 12.398 -4.250 -8.890 1.00 93.12 104 TYR A CA 1
ATOM 803 C C . TYR A 1 104 ? 11.132 -3.545 -8.384 1.00 93.12 104 TYR A C 1
ATOM 805 O O . TYR A 1 104 ? 10.672 -3.831 -7.280 1.00 93.12 104 TYR A O 1
ATOM 813 N N . VAL A 1 105 ? 10.518 -2.683 -9.207 1.00 91.38 105 VAL A N 1
ATOM 814 C CA . VAL A 1 105 ? 9.266 -1.991 -8.844 1.00 91.38 105 VAL A CA 1
ATOM 815 C C . VAL A 1 105 ? 8.155 -2.986 -8.519 1.00 91.38 105 VAL A C 1
ATOM 817 O O . VAL A 1 105 ? 7.431 -2.805 -7.540 1.00 91.38 105 VAL A O 1
ATOM 820 N N . LYS A 1 106 ? 8.009 -4.038 -9.333 1.00 92.06 106 LYS A N 1
ATOM 821 C CA . LYS A 1 106 ? 7.001 -5.080 -9.105 1.00 92.06 106 LYS A CA 1
ATOM 822 C C . LYS A 1 106 ? 7.247 -5.828 -7.800 1.00 92.06 106 LYS A C 1
ATOM 824 O O . LYS A 1 106 ? 6.308 -5.974 -7.028 1.00 92.06 106 LYS A O 1
ATOM 829 N N . ASP A 1 107 ? 8.480 -6.253 -7.545 1.00 93.38 107 ASP A N 1
ATOM 830 C CA . ASP A 1 107 ? 8.829 -7.007 -6.339 1.00 93.38 107 ASP A CA 1
ATOM 831 C C . ASP A 1 107 ? 8.544 -6.180 -5.068 1.00 93.38 107 ASP A C 1
ATOM 833 O O . ASP A 1 107 ? 7.935 -6.689 -4.127 1.00 93.38 107 ASP A O 1
ATOM 837 N N . VAL A 1 108 ? 8.888 -4.883 -5.061 1.00 93.31 108 VAL A N 1
ATOM 838 C CA . VAL A 1 108 ? 8.593 -3.982 -3.929 1.00 93.31 108 VAL A CA 1
ATOM 839 C C . VAL A 1 108 ? 7.085 -3.810 -3.714 1.00 93.31 108 VAL A C 1
ATOM 841 O O . VAL A 1 108 ? 6.620 -3.839 -2.574 1.00 93.31 108 VAL A O 1
ATOM 844 N N . ARG A 1 109 ? 6.298 -3.660 -4.788 1.00 93.19 109 ARG A N 1
ATOM 845 C CA . ARG A 1 109 ? 4.832 -3.538 -4.683 1.00 93.19 109 ARG A CA 1
ATOM 846 C C . ARG A 1 109 ? 4.180 -4.826 -4.185 1.00 93.19 109 ARG A C 1
ATOM 848 O O . ARG A 1 109 ? 3.344 -4.756 -3.295 1.00 93.19 109 ARG A O 1
ATOM 855 N N . ILE A 1 110 ? 4.615 -5.982 -4.688 1.00 93.62 110 ILE A N 1
ATOM 856 C CA . ILE A 1 110 ? 4.137 -7.291 -4.218 1.00 93.62 110 ILE A CA 1
ATOM 857 C C . ILE A 1 110 ? 4.410 -7.448 -2.721 1.00 93.62 110 ILE A C 1
ATOM 859 O O . ILE A 1 110 ? 3.509 -7.829 -1.979 1.00 93.62 110 ILE A O 1
ATOM 863 N N . GLN A 1 111 ? 5.619 -7.117 -2.257 1.00 90.56 111 GLN A N 1
ATOM 864 C CA . GLN A 1 111 ? 5.929 -7.193 -0.830 1.00 90.56 111 GLN A CA 1
ATOM 865 C C . GLN A 1 111 ? 5.048 -6.243 -0.009 1.00 90.56 111 GLN A C 1
ATOM 867 O O . GLN A 1 111 ? 4.522 -6.636 1.026 1.00 90.56 111 GLN A O 1
ATOM 872 N N . SER A 1 112 ? 4.825 -5.021 -0.497 1.00 90.31 112 SER A N 1
ATOM 873 C CA . SER A 1 112 ? 3.917 -4.075 0.150 1.00 90.31 112 SER A CA 1
ATOM 874 C C . SER A 1 112 ? 2.480 -4.596 0.256 1.00 90.31 112 SER A C 1
ATOM 876 O O . SER A 1 112 ? 1.816 -4.308 1.251 1.00 90.31 112 SER A O 1
ATOM 878 N N . ASP A 1 113 ? 1.987 -5.320 -0.749 1.00 89.81 113 ASP A N 1
ATOM 879 C CA . ASP A 1 113 ? 0.647 -5.914 -0.735 1.00 89.81 113 ASP A CA 1
ATOM 880 C C . ASP A 1 113 ? 0.569 -7.102 0.240 1.00 89.81 113 ASP A C 1
ATOM 882 O O . ASP A 1 113 ? -0.428 -7.258 0.945 1.00 89.81 113 ASP A O 1
ATOM 886 N N . LEU A 1 114 ? 1.636 -7.905 0.345 1.00 83.81 114 LEU A N 1
ATOM 887 C CA . LEU A 1 114 ? 1.741 -8.969 1.351 1.00 83.81 114 LEU A CA 1
ATOM 888 C C . LEU A 1 114 ? 1.754 -8.407 2.778 1.00 83.81 114 LEU A C 1
ATOM 890 O O . LEU A 1 114 ? 1.062 -8.935 3.649 1.00 83.81 114 LEU A O 1
ATOM 894 N N . ASP A 1 115 ? 2.494 -7.323 3.014 1.00 76.56 115 ASP A N 1
ATOM 895 C CA . ASP A 1 115 ? 2.561 -6.665 4.321 1.00 76.56 115 ASP A CA 1
ATOM 896 C C . ASP A 1 115 ? 1.200 -6.048 4.702 1.00 76.56 115 ASP A C 1
ATOM 898 O O . ASP A 1 115 ? 0.756 -6.160 5.846 1.00 76.56 115 ASP A O 1
ATOM 902 N N . GLU A 1 116 ? 0.488 -5.451 3.740 1.00 82.31 116 GLU A N 1
ATOM 903 C CA . GLU A 1 116 ? -0.888 -4.977 3.931 1.00 82.31 116 GLU A CA 1
ATOM 904 C C . GLU A 1 116 ? -1.848 -6.129 4.260 1.00 82.31 116 GLU A C 1
ATOM 906 O O . GLU A 1 116 ? -2.635 -6.021 5.201 1.00 82.31 116 GLU A O 1
ATOM 911 N N . ALA A 1 117 ? -1.770 -7.248 3.535 1.00 75.69 117 ALA A N 1
ATOM 912 C CA . ALA A 1 117 ? -2.581 -8.433 3.810 1.00 75.69 117 ALA A CA 1
ATOM 913 C C . ALA A 1 117 ? -2.304 -9.003 5.211 1.00 75.69 117 ALA A C 1
ATOM 915 O O . ALA A 1 117 ? -3.239 -9.388 5.918 1.00 75.69 117 ALA A O 1
ATOM 916 N N . ALA A 1 118 ? -1.042 -8.993 5.651 1.00 73.06 118 ALA A N 1
ATOM 917 C CA . ALA A 1 118 ? -0.664 -9.388 7.002 1.00 73.06 118 ALA A CA 1
ATOM 918 C C . ALA A 1 118 ? -1.310 -8.472 8.053 1.00 73.06 118 ALA A C 1
ATOM 920 O O . ALA A 1 118 ? -1.941 -8.979 8.982 1.00 73.06 118 ALA A O 1
ATOM 921 N N . ILE A 1 119 ? -1.246 -7.146 7.878 1.00 70.19 119 ILE A N 1
ATOM 922 C CA . ILE A 1 119 ? -1.952 -6.205 8.762 1.00 70.19 119 ILE A CA 1
ATOM 923 C C . ILE A 1 119 ? -3.455 -6.469 8.742 1.00 70.19 119 ILE A C 1
ATOM 925 O O . ILE A 1 119 ? -4.062 -6.567 9.805 1.00 70.19 119 ILE A O 1
ATOM 929 N N . ASN A 1 120 ? -4.060 -6.638 7.567 1.00 70.00 120 ASN A N 1
ATOM 930 C CA . ASN A 1 120 ? -5.486 -6.931 7.443 1.00 70.00 120 ASN A CA 1
ATOM 931 C C . ASN A 1 120 ? -5.881 -8.194 8.221 1.00 70.00 120 ASN A C 1
ATOM 933 O O . ASN A 1 120 ? -6.886 -8.162 8.921 1.00 70.00 120 ASN A O 1
ATOM 937 N N . SER A 1 121 ? -5.068 -9.252 8.166 1.00 64.81 121 SER A N 1
ATOM 938 C CA . SER A 1 121 ? -5.308 -10.504 8.898 1.00 64.81 121 SER A CA 1
ATOM 939 C C . SER A 1 121 ? -5.129 -10.380 10.417 1.00 64.81 121 SER A C 1
ATOM 941 O O . SER A 1 121 ? -5.877 -10.981 11.178 1.00 64.81 121 SER A O 1
ATOM 943 N N . GLN A 1 122 ? -4.161 -9.579 10.876 1.00 60.62 122 GLN A N 1
ATOM 944 C CA . GLN A 1 122 ? -3.891 -9.3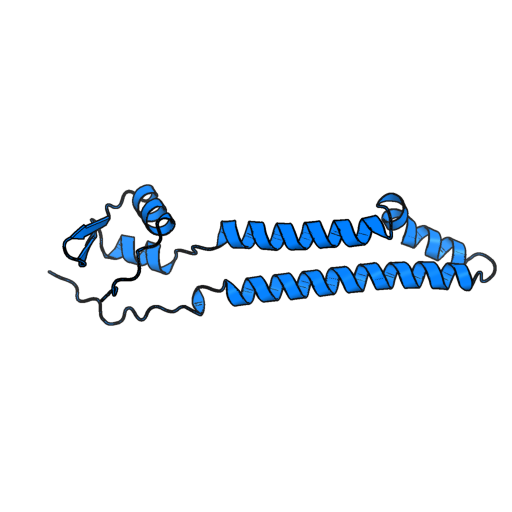65 12.306 1.00 60.62 122 GLN A CA 1
ATOM 945 C C . GLN A 1 122 ? -4.904 -8.418 12.956 1.00 60.62 122 GLN A C 1
ATOM 947 O O . GLN A 1 122 ? -5.076 -8.423 14.172 1.00 60.62 122 GLN A O 1
ATOM 952 N N . THR A 1 123 ? -5.539 -7.577 12.141 1.00 55.72 123 THR A N 1
ATOM 953 C CA . THR A 1 123 ? -6.494 -6.549 12.566 1.00 55.72 123 THR A CA 1
ATOM 954 C C . THR A 1 123 ? -7.940 -6.924 12.251 1.00 55.72 123 THR A C 1
ATOM 956 O O . THR A 1 123 ? -8.831 -6.086 12.369 1.00 55.72 123 THR A O 1
ATOM 959 N N . ASP A 1 124 ? -8.187 -8.174 11.857 1.00 57.53 124 ASP A N 1
ATOM 960 C CA . ASP A 1 124 ? -9.534 -8.696 11.669 1.00 57.53 124 ASP A CA 1
ATOM 961 C C . ASP A 1 124 ? -10.179 -8.982 13.033 1.00 57.53 124 ASP A C 1
ATOM 963 O O . ASP A 1 124 ? -9.991 -10.034 13.649 1.00 57.53 124 ASP A O 1
ATOM 967 N N . TRP A 1 125 ? -10.931 -8.003 13.535 1.00 51.69 125 TRP A N 1
ATOM 968 C CA . TRP A 1 125 ? -11.642 -8.100 14.807 1.00 51.69 125 TRP A CA 1
ATOM 969 C C . TRP A 1 125 ? -12.731 -9.184 14.796 1.00 51.69 125 TRP A C 1
ATOM 971 O O . TRP A 1 125 ? -13.115 -9.653 15.867 1.00 51.69 125 TRP A O 1
ATOM 981 N N . GLN A 1 126 ? -13.179 -9.651 13.621 1.00 49.28 126 GLN A N 1
ATOM 982 C CA . GLN A 1 126 ? -14.150 -10.745 13.503 1.00 49.28 126 GLN A CA 1
ATOM 983 C C . GLN A 1 126 ? -13.557 -12.104 13.900 1.00 49.28 126 GLN A C 1
ATOM 985 O O . GLN A 1 126 ? -14.301 -13.021 14.238 1.00 49.28 126 GLN A O 1
ATOM 990 N N . LEU A 1 127 ? -12.227 -12.239 13.927 1.00 44.16 127 LEU A N 1
ATOM 991 C CA . LEU A 1 127 ? -11.545 -13.412 14.487 1.00 44.16 127 LEU A CA 1
ATOM 992 C C . LEU A 1 127 ? -11.432 -13.349 16.022 1.00 44.16 127 LEU A C 1
ATOM 994 O O . LEU A 1 127 ? -11.164 -14.363 16.667 1.00 44.16 127 LEU A O 1
ATOM 998 N N . CYS A 1 128 ? -11.699 -12.186 16.621 1.00 40.59 128 CYS A N 1
ATOM 999 C CA . CYS A 1 128 ? -11.760 -11.955 18.062 1.00 40.59 128 CYS A CA 1
ATOM 1000 C C . CYS A 1 128 ? -13.217 -11.991 18.553 1.00 40.59 128 CYS A C 1
ATOM 1002 O O . CYS A 1 128 ? -13.691 -11.047 19.182 1.00 40.59 128 CYS A O 1
ATOM 1004 N N . VAL A 1 129 ? -13.959 -13.064 18.257 1.00 39.78 129 VAL A N 1
ATOM 1005 C CA . VAL A 1 129 ? -15.351 -13.198 18.714 1.00 39.78 129 VAL A CA 1
ATOM 1006 C C . VAL A 1 129 ? -15.373 -13.322 20.239 1.00 39.78 129 VAL A C 1
ATOM 1008 O O . VAL A 1 129 ? -15.047 -14.369 20.803 1.00 39.78 129 VAL A O 1
ATOM 1011 N N . ALA A 1 130 ? -15.776 -12.259 20.932 1.00 41.97 130 ALA A N 1
ATOM 1012 C CA . ALA A 1 130 ? -16.192 -12.375 22.319 1.00 41.97 130 ALA A CA 1
ATOM 1013 C C . ALA A 1 130 ? -17.504 -13.174 22.352 1.00 41.97 130 ALA A C 1
ATOM 1015 O O . ALA A 1 130 ? -18.478 -12.839 21.686 1.00 41.97 130 ALA A O 1
ATOM 1016 N N . ASN A 1 131 ? -17.524 -14.284 23.088 1.00 39.47 131 ASN A N 1
ATOM 1017 C CA . ASN A 1 131 ? -18.726 -15.095 23.220 1.00 39.47 131 ASN A CA 1
ATOM 1018 C C . ASN A 1 131 ? -19.731 -14.385 24.150 1.00 39.47 131 ASN A C 1
ATOM 1020 O O . ASN A 1 131 ? -19.546 -14.355 25.369 1.00 39.47 131 ASN A O 1
ATOM 1024 N N . PHE A 1 132 ? -20.782 -13.800 23.570 1.00 41.53 132 PHE A N 1
ATOM 1025 C CA . PHE A 1 132 ? -21.813 -13.028 24.277 1.00 41.53 132 PHE A CA 1
ATOM 1026 C C . PHE A 1 132 ? -23.034 -13.854 24.705 1.00 41.53 132 PHE A C 1
ATOM 1028 O O . PHE A 1 132 ? -23.991 -13.300 25.243 1.00 41.53 132 PHE A O 1
ATOM 1035 N N . SER A 1 133 ? -23.009 -15.183 24.554 1.00 40.50 133 SER A N 1
ATOM 1036 C CA . SER A 1 133 ? -24.147 -16.074 24.843 1.00 40.50 133 SER A CA 1
ATOM 1037 C C . SER A 1 133 ? -24.585 -16.139 26.320 1.00 40.50 133 SER A C 1
ATOM 1039 O O . SER A 1 133 ? -25.431 -16.955 26.668 1.00 40.50 133 SER A O 1
ATOM 1041 N N . ALA A 1 134 ? -23.999 -15.324 27.201 1.00 37.06 134 ALA A N 1
ATOM 1042 C CA . ALA A 1 134 ? -24.232 -15.311 28.646 1.00 37.06 134 ALA A CA 1
ATOM 1043 C C . ALA A 1 134 ? -24.692 -13.936 29.177 1.00 37.06 134 ALA A C 1
ATOM 1045 O O . ALA A 1 134 ? -24.412 -13.601 30.330 1.00 37.06 134 ALA A O 1
ATOM 1046 N N . MET A 1 135 ? -25.313 -13.093 28.345 1.00 32.94 135 MET A N 1
ATOM 1047 C CA . MET A 1 135 ? -25.953 -11.856 28.809 1.00 32.94 135 MET A CA 1
ATOM 1048 C C . MET A 1 135 ? -27.400 -12.149 29.212 1.00 32.94 135 MET A C 1
ATOM 1050 O O . MET A 1 135 ? -28.270 -12.308 28.361 1.00 32.94 135 MET A O 1
ATOM 1054 N N . GLU A 1 136 ? -27.649 -12.245 30.518 1.00 34.75 136 GLU A N 1
ATOM 1055 C CA . GLU A 1 136 ? -29.006 -12.296 31.063 1.00 34.75 136 GLU A CA 1
ATOM 1056 C C . GLU A 1 136 ? -29.605 -10.883 31.086 1.00 34.75 136 GLU A C 1
ATOM 1058 O O . GLU A 1 136 ? -28.994 -9.937 31.588 1.00 34.75 136 GLU A O 1
ATOM 1063 N N . ALA A 1 137 ? -30.803 -10.742 30.516 1.00 34.53 137 ALA A N 1
ATOM 1064 C CA . ALA A 1 137 ? -31.594 -9.523 30.599 1.00 34.53 137 ALA A CA 1
ATOM 1065 C C . ALA A 1 137 ? -32.148 -9.381 32.024 1.00 34.53 137 ALA A C 1
ATOM 1067 O O . ALA A 1 137 ? -32.875 -10.254 32.497 1.00 34.53 137 ALA A O 1
ATOM 1068 N N . ILE A 1 138 ? -31.812 -8.285 32.702 1.00 35.97 138 ILE A N 1
ATOM 1069 C CA . ILE A 1 138 ? -32.438 -7.926 33.976 1.00 35.97 138 ILE A CA 1
ATOM 1070 C C . ILE A 1 138 ? -33.735 -7.180 33.640 1.00 35.97 138 ILE A C 1
ATOM 1072 O O . ILE A 1 138 ? -33.686 -6.139 32.982 1.00 35.97 138 ILE A O 1
ATOM 1076 N N . ALA A 1 139 ? -34.866 -7.772 34.033 1.00 35.97 139 ALA A N 1
ATOM 1077 C CA . ALA A 1 139 ? -36.197 -7.163 34.010 1.00 35.97 139 ALA A CA 1
ATOM 1078 C C . ALA A 1 139 ? -36.373 -6.144 35.145 1.00 35.97 139 ALA A C 1
ATOM 1080 O O . ALA A 1 139 ? -35.746 -6.341 36.212 1.00 35.97 139 ALA A O 1
#

Secondary structure (DSSP, 8-state):
---SS---HHHHHHHHHTT--EEEETTEEEES-HHHHHHHHHH--S-HHHHHHHHHHHHHHHHHHHHHHS-HHHHHHHHHHHHHHHHSS--HHHHHHHHHHHHHHHHHHHHHHHHHHHHHHHT-GGGS----TT-PPP-